Protein AF-A0A7K2QBY8-F1 (afdb_monomer_lite)

Structure (mmCIF, N/CA/C/O backbone):
data_AF-A0A7K2QBY8-F1
#
_entry.id   AF-A0A7K2QBY8-F1
#
loop_
_atom_site.group_PDB
_atom_site.id
_atom_site.type_symbol
_atom_site.label_atom_id
_atom_site.label_alt_id
_atom_site.label_comp_id
_atom_site.label_asym_id
_atom_site.label_entity_id
_atom_site.label_seq_id
_atom_site.pdbx_PDB_ins_code
_atom_site.Cartn_x
_atom_site.Cartn_y
_atom_site.Cartn_z
_atom_site.occupancy
_atom_site.B_iso_or_equiv
_atom_site.auth_seq_id
_atom_site.auth_comp_id
_atom_site.auth_asym_id
_atom_site.auth_atom_id
_atom_site.pdbx_PDB_model_num
ATOM 1 N N . MET A 1 1 ? -5.197 1.981 51.044 1.00 52.03 1 MET A N 1
ATOM 2 C CA . MET A 1 1 ? -6.360 2.413 50.235 1.00 52.03 1 MET A CA 1
ATOM 3 C C . MET A 1 1 ? -6.165 1.938 48.801 1.00 52.03 1 MET A C 1
ATOM 5 O O . MET A 1 1 ? -5.217 2.372 48.164 1.00 52.03 1 MET A O 1
ATOM 9 N N . ARG A 1 2 ? -6.990 1.004 48.311 1.00 52.66 2 ARG A N 1
ATOM 10 C CA . ARG A 1 2 ? -7.018 0.618 46.890 1.00 52.66 2 ARG A CA 1
ATOM 11 C C . ARG A 1 2 ? -8.089 1.471 46.220 1.00 52.66 2 ARG A C 1
ATOM 13 O O . ARG A 1 2 ? -9.265 1.244 46.476 1.00 52.66 2 ARG A O 1
ATOM 20 N N . PHE A 1 3 ? -7.701 2.461 45.422 1.00 53.19 3 PHE A N 1
ATOM 21 C CA . PHE A 1 3 ? -8.652 3.130 44.537 1.00 53.19 3 PHE A CA 1
ATOM 22 C C . PHE A 1 3 ? -9.096 2.106 43.486 1.00 53.19 3 PHE A C 1
ATOM 24 O O . PHE A 1 3 ? -8.242 1.621 42.739 1.00 53.19 3 PHE A O 1
ATOM 31 N N . PRO A 1 4 ? -10.383 1.721 43.418 1.00 59.47 4 PRO A N 1
ATOM 32 C CA . PRO A 1 4 ? -10.851 0.947 42.285 1.00 59.47 4 PRO A CA 1
ATOM 33 C C . PRO A 1 4 ? -10.718 1.846 41.055 1.00 59.47 4 PRO A C 1
ATOM 35 O O . PRO A 1 4 ? -11.403 2.862 40.945 1.00 59.47 4 PRO A O 1
ATOM 38 N N . LEU A 1 5 ? -9.805 1.494 40.150 1.00 65.75 5 LEU A N 1
ATOM 39 C CA . LEU A 1 5 ? -9.712 2.080 38.815 1.00 65.75 5 LEU A CA 1
ATOM 40 C C . LEU A 1 5 ? -11.019 1.762 38.072 1.00 65.75 5 LEU A C 1
ATOM 42 O O . LEU A 1 5 ? -11.132 0.750 37.385 1.00 65.75 5 LEU A O 1
ATOM 46 N N . ARG A 1 6 ? -12.047 2.598 38.254 1.00 66.25 6 ARG A N 1
ATOM 47 C CA . ARG A 1 6 ? -13.224 2.604 37.385 1.00 66.25 6 ARG A CA 1
ATOM 48 C C . ARG A 1 6 ? -12.801 3.261 36.083 1.00 66.25 6 ARG A C 1
ATOM 50 O O . ARG A 1 6 ? -12.617 4.473 36.026 1.00 66.25 6 ARG A O 1
ATOM 57 N N . LEU A 1 7 ? -12.610 2.442 35.055 1.00 67.25 7 LEU A N 1
ATOM 58 C CA . LEU A 1 7 ? -12.465 2.940 33.695 1.00 67.25 7 LEU A CA 1
ATOM 59 C C . LEU A 1 7 ? -13.724 3.755 33.335 1.00 67.25 7 LEU A C 1
ATOM 61 O O . LEU A 1 7 ? -14.823 3.340 33.718 1.00 67.25 7 LEU A O 1
ATOM 65 N N . PRO A 1 8 ? -13.590 4.895 32.633 1.00 66.06 8 PRO A N 1
ATOM 66 C CA . PRO A 1 8 ? -14.737 5.659 32.151 1.00 66.06 8 PRO A CA 1
ATOM 67 C C . PRO A 1 8 ? -15.711 4.755 31.387 1.00 66.06 8 PRO A C 1
ATOM 69 O O . PRO A 1 8 ? -15.276 3.864 30.655 1.00 66.06 8 PRO A O 1
ATOM 72 N N . ALA A 1 9 ? -17.016 4.964 31.570 1.00 71.12 9 ALA A N 1
ATOM 73 C CA . ALA A 1 9 ? -18.041 4.190 30.867 1.00 71.12 9 ALA A CA 1
ATOM 74 C C . ALA A 1 9 ? -18.127 4.568 29.377 1.00 71.12 9 ALA A C 1
ATOM 76 O O . ALA A 1 9 ? -18.417 3.714 28.541 1.00 71.12 9 ALA A O 1
ATOM 77 N N . ASP A 1 10 ? -17.806 5.823 29.054 1.00 68.62 10 ASP A N 1
ATOM 78 C CA . ASP A 1 10 ? -18.010 6.413 27.735 1.00 68.62 10 ASP A CA 1
ATOM 79 C C . ASP A 1 10 ? -16.695 6.660 26.981 1.00 68.62 10 ASP A C 1
ATOM 81 O O . ASP A 1 10 ? -15.642 6.869 27.597 1.00 68.62 10 ASP A O 1
ATOM 85 N N . PRO A 1 11 ? -16.729 6.647 25.634 1.00 73.44 11 PRO A N 1
ATOM 86 C CA . PRO A 1 11 ? -15.564 6.967 24.828 1.00 73.44 11 PRO A CA 1
ATOM 87 C C . PRO A 1 11 ? -15.123 8.425 25.033 1.00 73.44 11 PRO A C 1
ATOM 89 O O . PRO A 1 11 ? -15.962 9.319 25.152 1.00 73.44 11 PRO A O 1
ATOM 92 N N . PRO A 1 12 ? -13.807 8.696 24.994 1.00 71.69 12 PRO A N 1
ATOM 93 C CA . PRO A 1 12 ? -13.259 10.028 25.250 1.00 71.69 12 PRO A CA 1
ATOM 94 C C . PRO A 1 12 ? -13.636 11.067 24.181 1.00 71.69 12 PRO A C 1
ATOM 96 O O . PRO A 1 12 ? -13.540 12.263 24.436 1.00 71.69 12 PRO A O 1
ATOM 99 N N . VAL A 1 13 ? -14.054 10.633 22.984 1.00 78.38 13 VAL A N 1
ATOM 100 C CA . VAL A 1 13 ? -14.461 11.506 21.871 1.00 78.38 13 VAL A CA 1
ATOM 101 C C . VAL A 1 13 ? -15.643 10.880 21.127 1.00 78.38 13 VAL A C 1
ATOM 103 O O . VAL A 1 13 ? -15.622 9.689 20.817 1.00 78.38 13 VAL A O 1
ATOM 106 N N . THR A 1 14 ? -16.665 11.681 20.802 1.00 74.44 14 THR A N 1
ATOM 107 C CA . THR A 1 14 ? -17.829 11.257 20.001 1.00 74.44 14 THR A CA 1
ATOM 108 C C . THR A 1 14 ? -17.904 12.030 18.683 1.00 74.44 14 THR A C 1
ATOM 110 O O . THR A 1 14 ? -17.797 13.255 18.653 1.00 74.44 14 THR A O 1
ATOM 113 N N . PHE A 1 15 ? -18.098 11.315 17.571 1.00 76.19 15 PHE A N 1
ATOM 114 C CA . PHE A 1 15 ? -18.158 11.893 16.225 1.00 76.19 15 PHE A CA 1
ATOM 115 C C . PHE A 1 15 ? -19.592 11.847 15.690 1.00 76.19 15 PHE A C 1
ATOM 117 O O . PHE A 1 15 ? -20.233 10.800 15.733 1.00 76.19 15 PHE A O 1
ATOM 124 N N . LYS A 1 16 ? -20.097 12.978 15.174 1.00 74.31 16 LYS A N 1
ATOM 125 C CA . LYS A 1 16 ? -21.478 13.106 14.655 1.00 74.31 16 LYS A CA 1
ATOM 126 C C . LYS A 1 16 ? -21.577 13.138 13.120 1.00 74.31 16 LYS A C 1
ATOM 128 O O . LYS A 1 16 ? -22.679 13.108 12.580 1.00 74.31 16 LYS A O 1
ATOM 133 N N . ALA A 1 17 ? -20.452 13.234 12.406 1.00 75.06 17 ALA A N 1
ATOM 134 C CA . ALA A 1 17 ? -20.440 13.382 10.950 1.00 75.06 17 ALA A CA 1
ATOM 135 C C . ALA A 1 17 ? -20.784 12.066 10.226 1.00 75.06 17 ALA A C 1
ATOM 137 O O . ALA A 1 17 ? -20.216 11.017 10.523 1.00 75.06 17 ALA A O 1
ATOM 138 N N . ARG A 1 18 ? -21.673 12.137 9.222 1.00 74.38 18 ARG A N 1
ATOM 139 C CA . ARG A 1 18 ? -22.154 10.972 8.444 1.00 74.38 18 ARG A CA 1
ATOM 140 C C . ARG A 1 18 ? -21.098 10.323 7.542 1.00 74.38 18 ARG A C 1
ATOM 142 O O . ARG A 1 18 ? -21.313 9.214 7.081 1.00 74.38 18 ARG A O 1
ATOM 149 N N . LEU A 1 19 ? -19.977 10.998 7.294 1.00 80.50 19 LEU A N 1
ATOM 150 C CA . LEU A 1 19 ? -18.933 10.538 6.372 1.00 80.50 19 LEU A CA 1
ATOM 151 C C . LEU A 1 19 ? -17.951 9.521 6.993 1.00 80.50 19 LEU A C 1
ATOM 153 O O . LEU A 1 19 ? -17.115 8.966 6.285 1.00 80.50 19 LEU A O 1
ATOM 157 N N . HIS A 1 20 ? -18.061 9.245 8.298 1.00 83.81 20 HIS A N 1
ATOM 158 C CA . HIS A 1 20 ? -17.297 8.196 8.995 1.00 83.81 20 HIS A CA 1
ATOM 159 C C . HIS A 1 20 ? -18.036 6.850 9.049 1.00 83.81 20 HIS A C 1
ATOM 161 O O . HIS A 1 20 ? -17.752 5.996 9.895 1.00 83.81 20 HIS A O 1
ATOM 167 N N . ASP A 1 21 ? -19.033 6.665 8.186 1.00 85.19 21 ASP A N 1
ATOM 168 C CA . ASP A 1 21 ? -19.857 5.470 8.171 1.00 85.19 21 ASP A CA 1
ATOM 169 C C . ASP A 1 21 ? -19.177 4.293 7.449 1.00 85.19 21 ASP A C 1
ATOM 171 O O . ASP A 1 21 ? -18.221 4.431 6.676 1.00 85.19 21 ASP A O 1
ATOM 175 N N . ALA A 1 22 ? -19.680 3.086 7.716 1.00 86.81 22 ALA A N 1
ATOM 176 C CA . ALA A 1 22 ? -19.131 1.863 7.141 1.00 86.81 22 ALA A CA 1
ATOM 177 C C . ALA A 1 22 ? -19.223 1.853 5.607 1.00 86.81 22 ALA A C 1
ATOM 179 O O . ALA A 1 22 ? -18.295 1.388 4.950 1.00 86.81 22 ALA A O 1
ATOM 180 N N . ARG A 1 23 ? -20.288 2.424 5.024 1.00 88.94 23 ARG A N 1
ATOM 181 C CA . ARG A 1 23 ? -20.482 2.457 3.569 1.00 88.94 23 ARG A CA 1
ATOM 182 C C . ARG A 1 23 ? -19.398 3.282 2.885 1.00 88.94 23 ARG A C 1
ATOM 184 O O . ARG A 1 23 ? -18.798 2.786 1.932 1.00 88.94 23 ARG A O 1
ATOM 191 N N . THR A 1 24 ? -19.118 4.493 3.373 1.00 91.38 24 THR A N 1
ATOM 192 C CA . THR A 1 24 ? -18.048 5.339 2.821 1.00 91.38 24 THR A CA 1
ATOM 193 C C . THR A 1 24 ? -16.696 4.648 2.963 1.00 91.38 24 THR A C 1
ATOM 195 O O . THR A 1 24 ? -15.946 4.539 1.991 1.00 91.38 24 THR A O 1
ATOM 198 N N . ALA A 1 25 ? -16.410 4.084 4.142 1.00 92.44 25 ALA A N 1
ATOM 199 C CA . ALA A 1 25 ? -15.164 3.366 4.375 1.00 92.44 25 ALA A CA 1
ATOM 200 C C . ALA A 1 25 ? -14.999 2.165 3.423 1.00 92.44 25 ALA A C 1
ATOM 202 O O . ALA A 1 25 ? -13.899 1.937 2.911 1.00 92.44 25 ALA A O 1
ATOM 203 N N . THR A 1 26 ? -16.055 1.390 3.176 1.00 92.62 26 THR A N 1
ATOM 204 C CA . THR A 1 26 ? -16.041 0.246 2.251 1.00 92.62 26 THR A CA 1
ATOM 205 C C . THR A 1 26 ? -15.891 0.692 0.800 1.00 92.62 26 THR A C 1
ATOM 207 O O . THR A 1 26 ? -15.061 0.139 0.082 1.00 92.62 26 THR A O 1
ATOM 210 N N . ALA A 1 27 ? -16.632 1.715 0.367 1.00 94.44 27 ALA A N 1
ATOM 211 C CA . ALA A 1 27 ? -16.566 2.230 -1.000 1.00 94.44 27 ALA A CA 1
ATOM 212 C C . ALA A 1 27 ? -15.159 2.737 -1.354 1.00 94.44 27 ALA A C 1
ATOM 214 O O . ALA A 1 27 ? -14.586 2.300 -2.352 1.00 94.44 27 ALA A O 1
ATOM 215 N N . VAL A 1 28 ? -14.560 3.579 -0.503 1.00 96.44 28 VAL A N 1
ATOM 216 C CA . VAL A 1 28 ? -13.173 4.047 -0.682 1.00 96.44 28 VAL A CA 1
ATOM 217 C C . VAL A 1 28 ? -12.190 2.876 -0.597 1.00 96.44 28 VAL A C 1
ATOM 219 O O . VAL A 1 28 ? -11.255 2.788 -1.389 1.00 96.44 28 VAL A O 1
ATOM 222 N N . GLY A 1 29 ? -12.428 1.935 0.323 1.00 96.44 29 GLY A N 1
ATOM 223 C CA . GLY A 1 29 ? -11.598 0.743 0.493 1.00 96.44 29 GLY A CA 1
ATOM 224 C C . GLY A 1 29 ? -11.528 -0.145 -0.752 1.00 96.44 29 GLY A C 1
ATOM 225 O O . GLY A 1 29 ? -10.462 -0.675 -1.044 1.00 96.44 29 GLY A O 1
ATOM 226 N N . ARG A 1 30 ? -12.620 -0.275 -1.517 1.00 97.00 30 ARG A N 1
ATOM 227 C CA . ARG A 1 30 ? -12.642 -1.052 -2.771 1.00 97.00 30 ARG A CA 1
ATOM 228 C C . ARG A 1 30 ? -11.753 -0.429 -3.845 1.00 97.00 30 ARG A C 1
ATOM 230 O O . ARG A 1 30 ? -10.965 -1.139 -4.461 1.00 97.00 30 ARG A O 1
ATOM 237 N N . TRP A 1 31 ? -11.837 0.888 -4.027 1.00 98.38 31 TRP A N 1
ATOM 238 C CA . TRP A 1 31 ? -10.972 1.608 -4.967 1.00 98.38 31 TRP A CA 1
ATOM 239 C C . TRP A 1 31 ? -9.504 1.561 -4.549 1.00 98.38 31 TRP A C 1
ATOM 241 O O . TRP A 1 31 ? -8.641 1.315 -5.386 1.00 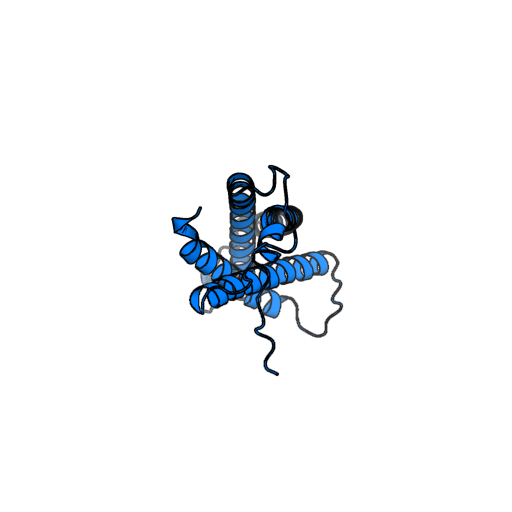98.38 31 TRP A O 1
ATOM 251 N N . LEU A 1 32 ? -9.226 1.728 -3.253 1.00 98.62 32 LEU A N 1
ATOM 252 C CA . LEU A 1 32 ? -7.874 1.606 -2.711 1.00 98.62 32 LEU A CA 1
ATOM 253 C C . LEU A 1 32 ? -7.303 0.196 -2.918 1.00 98.62 32 LEU A C 1
ATOM 255 O O . LEU A 1 32 ? -6.174 0.051 -3.374 1.00 98.62 32 LEU A O 1
ATOM 259 N N . GLY A 1 33 ? -8.096 -0.839 -2.627 1.00 98.19 33 GLY A N 1
ATOM 260 C CA . GLY A 1 33 ? -7.707 -2.231 -2.840 1.00 98.19 33 GLY A CA 1
ATOM 261 C C . GLY A 1 33 ? -7.423 -2.537 -4.311 1.00 98.19 33 GLY A C 1
ATOM 262 O O . GLY A 1 33 ? -6.421 -3.180 -4.611 1.00 98.19 33 GLY A O 1
ATOM 263 N N . LEU A 1 34 ? -8.245 -2.020 -5.232 1.00 98.69 34 LEU A N 1
ATOM 264 C CA . LEU A 1 34 ? -8.004 -2.138 -6.671 1.00 98.69 34 LEU A CA 1
ATOM 265 C C . LEU A 1 34 ? -6.701 -1.440 -7.087 1.00 98.69 34 LEU A C 1
ATOM 267 O O . LEU A 1 34 ? -5.906 -2.028 -7.816 1.00 98.69 34 LEU A O 1
ATOM 271 N N . ALA A 1 35 ? -6.461 -0.218 -6.606 1.00 98.81 35 ALA A N 1
ATOM 272 C CA . ALA A 1 35 ? -5.236 0.521 -6.899 1.00 98.81 35 ALA A CA 1
ATOM 273 C C . ALA A 1 35 ? -3.990 -0.232 -6.406 1.00 98.81 35 ALA A C 1
ATOM 275 O O . ALA A 1 35 ? -3.051 -0.422 -7.176 1.00 98.81 35 ALA A O 1
ATOM 276 N N . PHE A 1 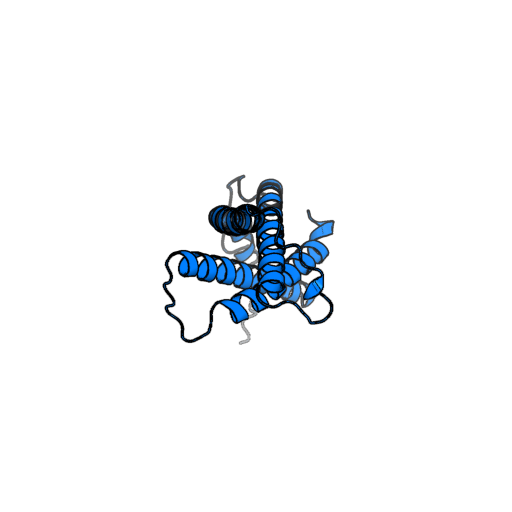36 ? -4.007 -0.744 -5.169 1.00 98.75 36 PHE A N 1
ATOM 277 C CA . PHE A 1 36 ? -2.922 -1.577 -4.644 1.00 98.75 36 PHE A CA 1
ATOM 278 C C . PHE A 1 36 ? -2.728 -2.865 -5.440 1.00 98.75 36 PHE A C 1
ATOM 280 O O . PHE A 1 36 ? -1.591 -3.207 -5.744 1.00 98.75 36 PHE A O 1
ATOM 287 N N . ALA A 1 37 ? -3.802 -3.556 -5.828 1.00 98.75 37 ALA A N 1
ATOM 288 C CA . ALA A 1 37 ? -3.700 -4.780 -6.619 1.00 98.75 37 ALA A CA 1
ATOM 289 C C . ALA A 1 37 ? -3.075 -4.529 -8.002 1.00 98.75 37 ALA A C 1
ATOM 291 O O . ALA A 1 37 ? -2.197 -5.281 -8.424 1.00 98.75 37 ALA A O 1
ATOM 292 N N . VAL A 1 38 ? -3.481 -3.455 -8.690 1.00 98.81 38 VAL A N 1
ATOM 293 C CA . VAL A 1 38 ? -2.902 -3.063 -9.986 1.00 98.81 38 VAL A CA 1
ATOM 294 C C . VAL A 1 38 ? -1.432 -2.671 -9.827 1.00 98.81 38 VAL A C 1
ATOM 296 O O . VAL A 1 38 ? -0.589 -3.163 -10.580 1.00 98.81 38 VAL A O 1
ATOM 299 N N . CYS A 1 39 ? -1.109 -1.840 -8.832 1.00 98.62 39 CYS A N 1
ATOM 300 C CA . CYS A 1 39 ? 0.259 -1.409 -8.541 1.00 98.62 39 CYS A CA 1
ATOM 301 C C . CYS A 1 39 ? 1.158 -2.615 -8.239 1.00 98.62 39 CYS A C 1
ATOM 303 O O . CYS A 1 39 ? 2.209 -2.791 -8.851 1.00 98.62 39 CYS A O 1
ATOM 305 N N . PHE A 1 40 ? 0.698 -3.516 -7.374 1.00 98.75 40 PHE A N 1
ATOM 306 C CA . PHE A 1 40 ? 1.408 -4.740 -7.030 1.00 98.75 40 PHE A CA 1
ATOM 307 C C . PHE A 1 40 ? 1.636 -5.646 -8.244 1.00 98.75 40 PHE A C 1
ATOM 309 O O . PHE A 1 40 ? 2.772 -6.020 -8.523 1.00 98.75 40 PHE A O 1
ATOM 316 N N . ALA A 1 41 ? 0.587 -5.963 -9.008 1.00 98.69 41 ALA A N 1
ATOM 317 C CA . ALA A 1 41 ? 0.694 -6.864 -10.156 1.00 98.69 41 ALA A CA 1
ATOM 318 C C . ALA A 1 41 ? 1.658 -6.321 -11.223 1.00 98.69 41 ALA A C 1
ATOM 320 O O . ALA A 1 41 ? 2.493 -7.055 -11.751 1.00 98.69 41 ALA A O 1
ATOM 321 N N . THR A 1 42 ? 1.578 -5.021 -11.511 1.00 98.56 42 THR A N 1
ATOM 322 C CA . THR A 1 42 ? 2.495 -4.351 -12.447 1.00 98.56 42 THR A CA 1
ATOM 323 C C . THR A 1 42 ? 3.926 -4.271 -11.911 1.00 98.56 42 THR A C 1
ATOM 325 O O . THR A 1 42 ? 4.866 -4.424 -12.689 1.00 98.56 42 THR A O 1
ATOM 328 N N . GLY A 1 43 ? 4.107 -4.112 -10.596 1.00 97.94 43 GLY A N 1
ATOM 329 C CA . GLY A 1 43 ? 5.413 -4.135 -9.933 1.00 97.94 43 GLY A CA 1
ATOM 330 C C . GLY A 1 43 ? 6.075 -5.513 -9.977 1.00 97.94 43 GLY A C 1
ATOM 331 O O . GLY A 1 43 ? 7.234 -5.621 -10.371 1.00 97.94 43 GLY A O 1
ATOM 332 N N . VAL A 1 44 ? 5.329 -6.579 -9.666 1.00 97.50 44 VAL A N 1
ATOM 333 C CA . VAL A 1 44 ? 5.798 -7.973 -9.781 1.00 97.50 44 VAL A CA 1
ATOM 334 C C . VAL A 1 44 ? 6.169 -8.306 -11.221 1.00 97.50 44 VAL A C 1
ATOM 336 O O . VAL A 1 44 ? 7.222 -8.891 -11.468 1.00 97.50 44 VAL A O 1
ATOM 339 N N . LEU A 1 45 ? 5.340 -7.887 -12.180 1.00 95.50 45 LEU A N 1
ATOM 340 C CA . LEU A 1 45 ? 5.642 -8.058 -13.596 1.00 95.50 45 LEU A CA 1
ATOM 341 C C . LEU A 1 45 ? 6.960 -7.364 -13.965 1.00 95.50 45 LEU A C 1
ATOM 343 O O . LEU A 1 45 ? 7.829 -7.988 -14.567 1.00 95.50 45 LEU A O 1
ATOM 347 N N . SER A 1 46 ? 7.134 -6.102 -13.563 1.00 95.19 46 SER A N 1
ATOM 348 C CA . SER A 1 46 ? 8.371 -5.346 -13.790 1.00 95.19 46 SER A CA 1
ATOM 349 C C . SER A 1 46 ? 9.587 -6.040 -13.164 1.00 95.19 46 SER A C 1
ATOM 351 O O . SER A 1 46 ? 10.621 -6.167 -13.817 1.00 95.19 46 SER A O 1
ATOM 353 N N . HIS A 1 47 ? 9.447 -6.575 -11.946 1.00 95.19 47 HIS A N 1
ATOM 354 C CA . HIS A 1 47 ? 10.504 -7.325 -11.269 1.00 95.19 47 HIS A CA 1
ATOM 355 C C . HIS A 1 47 ? 10.914 -8.579 -12.049 1.00 95.19 47 HIS A C 1
ATOM 357 O O . HIS A 1 47 ? 12.101 -8.775 -12.277 1.00 95.19 47 HIS A O 1
ATOM 363 N N . PHE A 1 48 ? 9.966 -9.393 -12.521 1.00 93.75 48 PHE A N 1
ATOM 364 C CA . PHE A 1 48 ? 10.291 -10.589 -13.311 1.00 93.75 48 PHE A CA 1
ATOM 365 C C . PHE A 1 48 ? 10.886 -10.270 -14.682 1.00 93.75 48 PHE A C 1
ATOM 367 O O . PHE A 1 48 ? 11.690 -11.049 -15.176 1.00 93.75 48 PHE A O 1
ATOM 374 N N . PHE A 1 49 ? 10.550 -9.130 -15.288 1.00 92.19 49 PHE A N 1
ATOM 375 C CA . PHE A 1 49 ? 11.220 -8.688 -16.514 1.00 92.19 49 PHE A CA 1
ATOM 376 C C . PHE A 1 49 ? 12.658 -8.209 -16.278 1.00 92.19 49 PHE A C 1
ATOM 378 O O . PHE A 1 49 ? 13.497 -8.371 -17.160 1.00 92.19 49 PHE A O 1
ATOM 385 N N . GLN A 1 50 ? 12.954 -7.626 -15.114 1.00 91.75 50 GLN A N 1
ATOM 386 C CA . GLN A 1 50 ? 14.301 -7.154 -14.763 1.00 91.75 50 GLN A CA 1
ATOM 387 C C . GLN A 1 50 ? 15.185 -8.265 -14.178 1.00 91.75 50 GLN A C 1
ATOM 389 O O . GLN A 1 50 ? 16.399 -8.267 -14.377 1.00 91.75 50 GLN A O 1
ATOM 394 N N . HIS A 1 51 ? 14.572 -9.210 -13.470 1.00 92.62 51 HIS A N 1
ATOM 395 C CA . HIS A 1 51 ? 15.218 -10.316 -12.770 1.00 92.62 51 HIS A CA 1
ATOM 396 C C . HIS A 1 51 ? 14.458 -11.621 -13.047 1.00 92.62 51 HIS A C 1
ATOM 398 O O . HIS A 1 51 ? 13.801 -12.163 -12.152 1.00 92.62 51 HIS A O 1
ATOM 404 N N . PRO A 1 52 ? 14.481 -12.115 -14.296 1.00 92.06 52 PRO A N 1
ATOM 405 C CA . PRO A 1 52 ? 13.755 -13.323 -14.638 1.00 92.06 52 PRO A CA 1
ATOM 406 C C . PRO A 1 52 ? 14.343 -14.529 -13.905 1.00 92.06 52 PRO A C 1
ATOM 408 O O . PRO A 1 52 ? 15.559 -14.720 -13.933 1.00 92.06 52 PRO A O 1
ATOM 411 N N . PRO A 1 53 ? 13.511 -15.374 -13.275 1.00 91.31 53 PRO A N 1
ATOM 412 C CA . PRO A 1 53 ? 13.989 -16.658 -12.793 1.00 91.31 53 PRO A CA 1
ATOM 413 C C . PRO A 1 53 ? 14.358 -17.551 -13.985 1.00 91.31 53 PRO A C 1
ATOM 415 O O . PRO A 1 53 ? 13.744 -17.446 -15.048 1.00 91.31 53 PRO A O 1
ATOM 418 N N . ASP A 1 54 ? 15.308 -18.469 -13.798 1.00 93.00 54 ASP A N 1
ATOM 419 C CA . ASP A 1 54 ? 15.886 -19.285 -14.881 1.00 93.00 54 ASP A CA 1
ATOM 420 C C . ASP A 1 54 ? 14.832 -19.990 -15.752 1.00 93.00 54 ASP A C 1
ATOM 422 O O . ASP A 1 54 ? 14.947 -20.051 -16.972 1.00 93.00 54 ASP A O 1
ATOM 426 N N . TRP A 1 55 ? 13.744 -20.471 -15.145 1.00 90.44 55 TRP A N 1
ATOM 427 C CA . TRP A 1 55 ? 12.658 -21.162 -15.852 1.00 90.44 55 TRP A CA 1
ATOM 428 C C . TRP A 1 55 ? 11.787 -20.245 -16.732 1.00 90.44 55 TRP A C 1
ATOM 430 O O . TRP A 1 55 ? 11.000 -20.739 -17.547 1.00 90.44 55 TRP A O 1
ATOM 440 N N . LEU A 1 56 ? 11.891 -18.927 -16.554 1.00 90.81 56 LEU A N 1
ATOM 441 C CA . LEU A 1 56 ? 11.107 -17.907 -17.250 1.00 90.81 56 LEU A CA 1
ATOM 442 C C . LEU A 1 56 ? 11.965 -17.026 -18.175 1.00 90.81 56 LEU A C 1
ATOM 444 O O . LEU A 1 56 ? 11.399 -16.371 -19.049 1.00 90.81 56 LEU A O 1
ATOM 448 N N . ALA A 1 57 ? 13.295 -17.043 -18.032 1.00 87.12 57 ALA A N 1
ATOM 449 C CA . ALA A 1 57 ? 14.228 -16.183 -18.766 1.00 87.12 57 ALA A CA 1
ATOM 450 C C . ALA A 1 57 ? 13.997 -16.180 -20.287 1.00 87.12 57 ALA A C 1
ATOM 452 O O . ALA A 1 57 ? 13.836 -15.113 -20.876 1.00 87.12 57 ALA A O 1
ATOM 453 N N . ASP A 1 58 ? 13.846 -17.357 -20.898 1.00 88.50 58 ASP A N 1
ATOM 454 C CA . ASP A 1 58 ? 13.642 -17.486 -22.351 1.00 88.50 58 ASP A CA 1
ATOM 455 C C . ASP A 1 58 ? 12.170 -17.386 -22.790 1.00 88.50 58 ASP A C 1
ATOM 457 O O . ASP A 1 58 ? 11.851 -17.476 -23.976 1.00 88.50 58 ASP A O 1
ATOM 461 N N . ARG A 1 59 ? 11.238 -17.241 -21.840 1.00 89.25 59 ARG A N 1
ATOM 462 C CA . ARG A 1 59 ? 9.787 -17.265 -22.095 1.00 89.25 59 ARG A CA 1
ATOM 463 C C . ARG A 1 59 ? 9.129 -15.893 -21.987 1.00 89.25 59 ARG A C 1
ATOM 465 O O . ARG A 1 59 ? 7.952 -15.769 -22.326 1.00 89.25 59 ARG A O 1
ATOM 472 N N . LEU A 1 60 ? 9.849 -14.872 -21.520 1.00 87.38 60 LEU A N 1
ATOM 473 C CA . LEU A 1 60 ? 9.312 -13.519 -21.394 1.00 87.38 60 LEU A CA 1
ATOM 474 C C . LEU A 1 60 ? 9.280 -12.807 -22.749 1.00 87.38 60 LEU A C 1
ATOM 476 O O . LEU A 1 60 ? 10.327 -12.561 -23.350 1.00 87.38 60 LEU A O 1
ATOM 480 N N . PRO A 1 61 ? 8.093 -12.420 -23.243 1.00 88.62 61 PRO A N 1
ATOM 481 C CA . PRO A 1 61 ? 7.998 -11.719 -24.509 1.00 88.62 61 PRO A CA 1
ATOM 482 C C . PRO A 1 61 ? 8.506 -10.279 -24.366 1.00 88.62 61 PRO A C 1
ATOM 484 O O . PRO A 1 61 ? 8.012 -9.509 -23.548 1.00 88.62 61 PRO A O 1
ATOM 487 N N . SER A 1 62 ? 9.435 -9.870 -25.231 1.00 85.06 62 SER A N 1
ATOM 488 C CA . SER A 1 62 ? 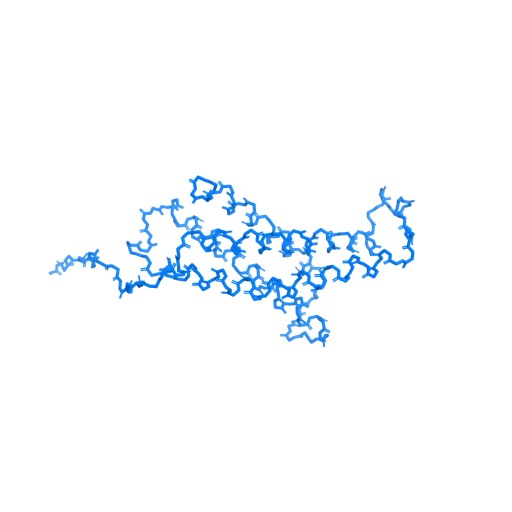9.896 -8.472 -25.344 1.00 85.06 62 SER A CA 1
ATOM 489 C C . SER A 1 62 ? 8.935 -7.570 -26.132 1.00 85.06 62 SER A C 1
ATOM 491 O O . SER A 1 62 ? 9.183 -6.377 -26.320 1.00 85.06 62 SER A O 1
ATOM 493 N N . ARG A 1 63 ? 7.831 -8.141 -26.627 1.00 90.44 63 ARG A N 1
ATOM 494 C CA . ARG A 1 63 ? 6.804 -7.470 -27.424 1.00 90.44 63 ARG A CA 1
ATOM 495 C C . ARG A 1 63 ? 5.450 -7.490 -26.708 1.00 90.44 63 ARG A C 1
ATOM 497 O O . ARG A 1 63 ? 5.151 -8.456 -26.012 1.00 90.44 63 ARG A O 1
ATOM 504 N N . PRO A 1 64 ? 4.600 -6.476 -26.948 1.00 93.12 64 PRO A N 1
ATOM 505 C CA . PRO A 1 64 ? 4.823 -5.330 -27.837 1.00 93.12 64 PRO A CA 1
ATOM 506 C C . PRO A 1 64 ? 5.776 -4.282 -27.237 1.00 93.12 64 PRO A C 1
ATOM 508 O O . PRO A 1 64 ? 5.924 -4.191 -26.023 1.00 93.12 64 PRO A O 1
ATOM 511 N N . TYR A 1 65 ? 6.383 -3.442 -28.085 1.00 92.06 65 TYR A N 1
ATOM 512 C CA . TYR A 1 65 ? 7.363 -2.423 -27.659 1.00 92.06 65 TYR A CA 1
ATOM 513 C C . TYR A 1 65 ? 6.794 -1.390 -26.668 1.00 92.06 65 TYR A C 1
ATOM 515 O O . TYR A 1 65 ? 7.538 -0.743 -25.935 1.00 92.06 65 TYR A O 1
ATOM 523 N N . TRP A 1 66 ? 5.471 -1.209 -26.646 1.00 94.75 66 TRP A N 1
ATOM 524 C CA . TRP A 1 66 ? 4.790 -0.303 -25.723 1.00 94.75 66 TRP A CA 1
ATOM 525 C C . TRP A 1 66 ? 4.440 -0.958 -24.379 1.00 94.75 66 TRP A C 1
ATOM 527 O O . TRP A 1 66 ? 4.038 -0.244 -23.462 1.00 94.75 66 TRP A O 1
ATOM 537 N N . GLY A 1 67 ? 4.611 -2.279 -24.237 1.00 94.19 67 GLY A N 1
ATOM 538 C CA . GLY A 1 67 ? 4.169 -3.046 -23.069 1.00 94.19 67 GLY A CA 1
ATOM 539 C C . GLY A 1 67 ? 4.719 -2.494 -21.756 1.00 94.19 67 GLY A C 1
ATOM 540 O O . GLY A 1 67 ? 3.941 -2.179 -20.860 1.00 94.19 67 GLY A O 1
ATOM 541 N N . TYR A 1 68 ? 6.034 -2.257 -21.685 1.00 93.81 68 TYR A N 1
ATOM 542 C CA . TYR A 1 68 ? 6.667 -1.662 -20.502 1.00 93.81 68 TYR A CA 1
ATOM 543 C C . TYR A 1 68 ? 6.115 -0.269 -20.176 1.00 93.81 68 TYR A C 1
ATOM 545 O O . TYR A 1 68 ? 5.828 0.033 -19.024 1.00 93.81 68 TYR A O 1
ATOM 553 N N . ARG A 1 69 ? 5.901 0.585 -21.188 1.00 95.50 69 ARG A N 1
ATOM 554 C CA . ARG A 1 69 ? 5.345 1.933 -20.974 1.00 95.50 69 ARG A CA 1
ATOM 555 C C . ARG A 1 69 ? 3.950 1.868 -20.360 1.00 95.50 69 ARG A C 1
ATOM 557 O O . ARG A 1 69 ? 3.625 2.683 -19.503 1.00 95.50 69 ARG A O 1
ATOM 564 N N . PHE A 1 70 ? 3.138 0.912 -20.798 1.00 97.19 70 PHE A N 1
ATOM 565 C CA . PHE A 1 70 ? 1.791 0.725 -20.278 1.00 97.19 70 PHE A CA 1
ATOM 566 C C . PHE A 1 70 ? 1.796 0.164 -18.856 1.00 97.19 70 PHE A C 1
ATOM 568 O O . PHE A 1 70 ? 1.150 0.737 -17.984 1.00 97.19 70 PHE A O 1
ATOM 575 N N . THR A 1 71 ? 2.549 -0.906 -18.592 1.00 97.25 71 THR A N 1
ATOM 576 C CA . THR A 1 71 ? 2.595 -1.526 -17.258 1.00 97.25 71 THR A CA 1
ATOM 577 C C . THR A 1 71 ? 3.237 -0.600 -16.232 1.00 97.25 71 THR A C 1
ATOM 579 O O . THR A 1 71 ? 2.686 -0.424 -15.148 1.00 97.25 71 THR A O 1
ATOM 582 N N . GLN A 1 72 ? 4.334 0.069 -16.590 1.00 97.31 72 GLN A N 1
ATOM 583 C CA . GLN A 1 72 ? 4.990 1.051 -15.731 1.00 97.31 72 GLN A CA 1
ATOM 584 C C . GLN A 1 72 ? 4.118 2.296 -15.526 1.00 97.31 72 GLN A C 1
ATOM 586 O O . GLN A 1 72 ? 4.034 2.816 -14.415 1.00 97.31 72 GLN A O 1
ATOM 591 N N . GLY A 1 73 ? 3.426 2.757 -16.573 1.00 98.00 73 GLY A N 1
ATOM 592 C CA . GLY A 1 73 ? 2.457 3.846 -16.469 1.00 98.00 73 GLY A CA 1
ATOM 593 C C . GLY A 1 73 ? 1.319 3.506 -15.506 1.00 98.00 73 GLY A C 1
ATOM 594 O O . GLY A 1 73 ? 1.014 4.296 -14.616 1.00 98.00 73 GLY A O 1
ATOM 595 N N . LEU A 1 74 ? 0.739 2.306 -15.623 1.00 98.56 74 LEU A N 1
ATOM 596 C CA . LEU A 1 74 ? -0.282 1.813 -14.697 1.00 98.56 74 LEU A CA 1
ATOM 597 C C . LEU A 1 74 ? 0.238 1.703 -13.264 1.00 98.56 74 LEU A C 1
ATOM 599 O O . LEU A 1 74 ? -0.475 2.099 -12.343 1.00 98.56 74 LEU A O 1
ATOM 603 N N . HIS A 1 75 ? 1.461 1.211 -13.068 1.00 98.69 75 HIS A N 1
ATOM 604 C CA . HIS A 1 75 ? 2.091 1.126 -11.751 1.00 98.69 75 HIS A CA 1
ATOM 605 C C . HIS A 1 75 ? 2.146 2.501 -11.074 1.00 98.69 75 HIS A C 1
ATOM 607 O O . HIS A 1 75 ? 1.602 2.694 -9.990 1.00 98.69 75 HIS A O 1
ATOM 613 N N . VAL A 1 76 ? 2.714 3.495 -11.760 1.00 98.31 76 VAL A N 1
ATOM 614 C CA . VAL A 1 76 ? 2.870 4.849 -11.212 1.00 98.31 76 VAL A CA 1
ATOM 615 C C . VAL A 1 76 ? 1.516 5.533 -11.003 1.00 98.31 76 VAL A C 1
ATOM 617 O O . VAL A 1 76 ? 1.282 6.106 -9.941 1.00 98.31 76 VAL A O 1
ATOM 620 N N . ILE A 1 77 ? 0.595 5.449 -11.970 1.00 98.50 77 ILE A N 1
ATOM 621 C CA . ILE A 1 77 ? -0.739 6.063 -11.858 1.00 98.50 77 ILE A CA 1
ATOM 622 C C . ILE A 1 77 ? -1.529 5.447 -10.700 1.00 98.50 77 ILE A C 1
ATOM 624 O O . ILE A 1 77 ? -2.148 6.180 -9.930 1.00 98.50 77 ILE A O 1
ATOM 628 N N . SER A 1 78 ? -1.508 4.120 -10.553 1.00 98.69 78 SER A N 1
ATOM 629 C CA . SER A 1 78 ? -2.218 3.438 -9.464 1.00 98.69 78 SER A CA 1
ATOM 630 C C . SER A 1 78 ? -1.611 3.753 -8.095 1.00 98.69 78 SER A C 1
ATOM 632 O O . SER A 1 78 ? -2.366 4.050 -7.169 1.00 98.69 78 SER A O 1
ATOM 634 N N . GLY A 1 79 ? -0.280 3.803 -7.977 1.00 98.50 79 GLY A N 1
ATOM 635 C CA . GLY A 1 79 ? 0.408 4.266 -6.769 1.00 98.50 79 GLY A CA 1
ATOM 636 C C . GLY A 1 79 ? 0.040 5.707 -6.395 1.00 98.50 79 GLY A C 1
ATOM 637 O O . GLY A 1 79 ? -0.353 5.971 -5.261 1.00 98.50 79 GLY A O 1
ATOM 638 N N . ILE A 1 80 ? 0.061 6.638 -7.354 1.00 98.56 80 ILE A N 1
ATOM 639 C CA . ILE A 1 80 ? -0.330 8.038 -7.115 1.00 98.56 80 ILE A CA 1
ATOM 640 C C . ILE A 1 80 ? -1.809 8.141 -6.723 1.00 98.56 80 ILE A C 1
ATOM 642 O O . ILE A 1 80 ? -2.138 8.839 -5.766 1.00 98.56 80 ILE A O 1
ATOM 646 N N . ALA A 1 81 ? -2.706 7.430 -7.413 1.00 98.56 81 ALA A N 1
ATOM 647 C CA . ALA A 1 81 ? -4.135 7.421 -7.099 1.00 98.56 81 ALA A CA 1
ATOM 648 C C . ALA A 1 81 ? -4.428 6.834 -5.708 1.00 98.56 81 ALA A C 1
ATOM 650 O O . ALA A 1 81 ? -5.356 7.275 -5.026 1.00 98.56 81 ALA A O 1
ATOM 651 N N . ALA A 1 82 ? -3.624 5.868 -5.255 1.00 98.75 82 ALA A N 1
ATOM 652 C CA . ALA A 1 82 ? -3.754 5.270 -3.935 1.00 98.75 82 ALA A CA 1
ATOM 653 C C . ALA A 1 82 ? -3.437 6.249 -2.789 1.00 98.75 82 ALA A C 1
ATOM 655 O O . ALA A 1 82 ? -3.965 6.059 -1.697 1.00 98.75 82 ALA A O 1
ATOM 656 N N . ILE A 1 83 ? -2.662 7.319 -3.012 1.00 98.56 83 ILE A N 1
ATOM 657 C CA . ILE A 1 83 ? -2.340 8.324 -1.979 1.00 98.56 83 ILE A CA 1
ATOM 658 C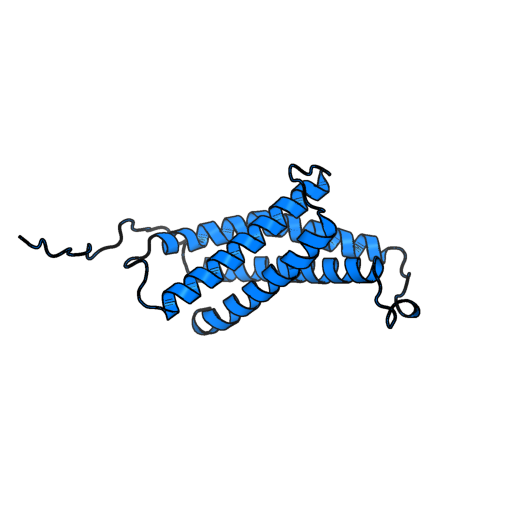 C . ILE A 1 83 ? -3.604 9.010 -1.431 1.00 98.56 83 ILE A C 1
ATOM 660 O O . ILE A 1 83 ? -3.893 8.848 -0.240 1.00 98.56 83 ILE A O 1
ATOM 664 N N . PRO A 1 84 ? -4.403 9.743 -2.235 1.00 98.38 84 PRO A N 1
ATOM 665 C CA . PRO A 1 84 ? -5.618 10.372 -1.729 1.00 98.38 84 PRO A CA 1
ATOM 666 C C . PRO A 1 84 ? -6.650 9.339 -1.261 1.00 98.38 84 PRO A C 1
ATOM 668 O O . PRO A 1 84 ? -7.365 9.597 -0.295 1.00 98.38 84 PRO A O 1
ATOM 671 N N . LEU A 1 85 ? -6.706 8.152 -1.879 1.00 98.50 85 LEU A N 1
ATOM 672 C CA . LEU A 1 85 ? -7.600 7.072 -1.451 1.00 98.50 85 LEU A CA 1
ATOM 673 C C . LEU A 1 85 ? -7.241 6.539 -0.058 1.00 98.50 85 LEU A C 1
ATOM 675 O O . LEU A 1 85 ? -8.136 6.334 0.763 1.00 98.50 85 LEU A O 1
ATOM 679 N N . LEU A 1 86 ? -5.953 6.345 0.236 1.00 98.38 86 LEU A N 1
ATOM 680 C CA . LEU A 1 86 ? -5.484 5.915 1.550 1.00 98.38 86 LEU A CA 1
ATOM 681 C C . LEU A 1 86 ? -5.785 6.986 2.595 1.00 98.38 86 LEU A C 1
ATOM 683 O O . LEU A 1 86 ? -6.347 6.666 3.639 1.00 98.38 86 LEU A O 1
ATOM 687 N N . LEU A 1 87 ? -5.490 8.255 2.304 1.00 98.06 87 LEU A N 1
ATOM 688 C CA . LEU A 1 87 ? -5.799 9.363 3.211 1.00 98.06 87 LEU A CA 1
ATOM 689 C C . LEU A 1 87 ? -7.306 9.473 3.480 1.00 98.06 87 LEU A C 1
ATOM 691 O O . LEU A 1 87 ? -7.712 9.578 4.636 1.00 98.06 87 LEU A O 1
ATOM 695 N N . ALA A 1 88 ? -8.145 9.362 2.446 1.00 96.94 88 ALA A N 1
ATOM 696 C CA . ALA A 1 88 ? -9.598 9.352 2.589 1.00 96.94 88 ALA A CA 1
ATOM 697 C C . ALA A 1 88 ? -10.091 8.140 3.393 1.00 96.94 88 ALA A C 1
ATOM 699 O O . ALA A 1 88 ? -10.969 8.276 4.244 1.00 96.94 88 ALA A O 1
ATOM 700 N N . LYS A 1 89 ? -9.507 6.953 3.179 1.00 96.31 89 LYS A N 1
ATOM 701 C CA . LYS A 1 89 ? -9.831 5.741 3.941 1.00 96.31 89 LYS A CA 1
ATOM 702 C C . LYS A 1 89 ? -9.466 5.903 5.413 1.00 96.31 89 LYS A C 1
ATOM 704 O O . LYS A 1 89 ? -10.295 5.593 6.265 1.00 96.31 89 LYS A O 1
ATOM 709 N N . LEU A 1 90 ? -8.260 6.391 5.707 1.00 95.81 90 LEU A N 1
ATOM 710 C CA . LEU A 1 90 ? -7.793 6.660 7.068 1.00 95.81 90 LEU A CA 1
ATOM 711 C C . LEU A 1 90 ? -8.672 7.708 7.743 1.00 95.81 90 LEU A C 1
ATOM 713 O O . LEU A 1 90 ? -9.081 7.511 8.883 1.00 95.81 90 LEU A O 1
ATOM 717 N N . TRP A 1 91 ? -9.051 8.760 7.020 1.00 94.81 91 TRP A N 1
ATOM 718 C CA . TRP A 1 91 ? -9.981 9.761 7.520 1.00 94.81 91 TRP A CA 1
ATOM 719 C C . TRP A 1 91 ? -11.381 9.179 7.784 1.00 94.81 91 TRP A C 1
ATOM 721 O O . TRP A 1 91 ? -11.988 9.445 8.816 1.00 94.81 91 TRP A O 1
ATOM 731 N N . ALA A 1 92 ? -11.899 8.310 6.918 1.00 92.88 92 ALA A N 1
ATOM 732 C CA . ALA A 1 92 ? -13.190 7.669 7.158 1.00 92.88 92 ALA A CA 1
ATOM 733 C C . ALA A 1 92 ? -13.174 6.813 8.439 1.00 92.88 92 ALA A C 1
ATOM 735 O O . ALA A 1 92 ? -14.164 6.781 9.166 1.00 92.88 92 ALA A O 1
ATOM 736 N N . VAL A 1 93 ? -12.051 6.152 8.750 1.00 92.75 93 VAL A N 1
ATOM 737 C CA . VAL A 1 93 ? -11.961 5.200 9.871 1.00 92.75 93 VAL A CA 1
ATOM 738 C C . VAL A 1 93 ? -11.281 5.735 11.134 1.00 92.75 93 VAL A C 1
ATOM 740 O O . VAL A 1 93 ? -11.334 5.042 12.152 1.00 92.75 93 VAL A O 1
ATOM 743 N N . TYR A 1 94 ? -10.687 6.936 11.129 1.00 90.25 94 TYR A N 1
ATOM 744 C CA . TYR A 1 94 ? -9.952 7.463 12.289 1.00 90.25 94 TYR A CA 1
ATOM 745 C C . TYR A 1 94 ? -10.775 7.513 13.590 1.00 90.25 94 TYR A C 1
ATOM 747 O O . TYR A 1 94 ? -10.182 7.274 14.643 1.00 90.25 94 TYR A O 1
ATOM 755 N N . PRO A 1 95 ? -12.115 7.712 13.590 1.00 89.50 95 PRO A N 1
ATOM 756 C CA . PRO A 1 95 ? -12.905 7.625 14.820 1.00 89.50 95 PRO A CA 1
ATOM 757 C C . PRO A 1 95 ? -12.753 6.294 15.564 1.00 89.50 95 PRO A C 1
ATOM 759 O O . PRO A 1 95 ? -12.824 6.255 16.791 1.00 89.50 95 PRO A O 1
ATOM 762 N N . ARG A 1 96 ? -12.474 5.195 14.846 1.00 86.69 96 ARG A N 1
ATOM 763 C CA . ARG A 1 96 ? -12.247 3.865 15.438 1.00 86.69 96 ARG A CA 1
ATOM 764 C C . ARG A 1 96 ? -10.959 3.790 16.271 1.00 86.69 96 ARG A C 1
ATOM 766 O O . ARG A 1 96 ? -10.789 2.845 17.047 1.00 86.69 96 ARG A O 1
ATOM 773 N N . LEU A 1 97 ? -10.058 4.768 16.145 1.00 85.00 97 LEU A N 1
ATOM 774 C CA . LEU A 1 97 ? -8.889 4.903 17.017 1.00 85.00 97 LEU A CA 1
ATOM 775 C C . LEU A 1 97 ? -9.290 5.282 18.447 1.00 85.00 97 LEU A C 1
ATOM 777 O O . LEU A 1 97 ? -8.637 4.830 19.381 1.00 85.00 97 LEU A O 1
ATOM 781 N N . PHE A 1 98 ? -10.395 6.015 18.605 1.00 86.31 98 PHE A N 1
ATOM 782 C CA . PHE A 1 98 ? -10.925 6.486 19.889 1.00 86.31 98 PHE A CA 1
ATOM 783 C C . PHE A 1 98 ? -12.010 5.570 20.475 1.00 86.31 98 PHE A C 1
ATOM 785 O O . PHE A 1 98 ? -12.677 5.932 21.443 1.00 86.31 98 PHE A O 1
ATOM 792 N N . ALA A 1 99 ? -12.207 4.382 19.892 1.00 86.62 99 ALA A N 1
ATOM 793 C CA . ALA A 1 99 ? -13.151 3.403 20.409 1.00 86.62 99 ALA A CA 1
ATOM 794 C C . ALA A 1 99 ? -12.762 2.963 21.830 1.00 86.62 99 ALA A C 1
ATOM 796 O O . ALA A 1 99 ? -11.597 2.668 22.104 1.00 86.62 99 ALA A O 1
ATOM 797 N N . TRP A 1 100 ? -13.757 2.876 22.713 1.00 83.38 100 TRP A N 1
ATOM 798 C CA . TRP A 1 100 ? -13.581 2.482 24.107 1.00 83.38 100 TRP A CA 1
ATOM 799 C C . TRP A 1 100 ? -14.393 1.211 24.435 1.00 83.38 100 TRP A C 1
ATOM 801 O O . TRP A 1 100 ? -15.482 1.026 23.877 1.00 83.38 100 TRP A O 1
ATOM 811 N N . PRO A 1 101 ? -13.879 0.299 25.283 1.00 87.81 101 PRO A N 1
ATOM 812 C CA . PRO A 1 101 ? -12.480 0.209 25.711 1.00 87.81 101 PRO A CA 1
ATOM 813 C C . PRO A 1 101 ? -11.544 -0.070 24.513 1.00 87.81 101 PRO A C 1
ATOM 815 O O . PRO A 1 101 ? -11.977 -0.680 23.529 1.00 87.81 101 PRO A O 1
ATOM 818 N N . PRO A 1 102 ? -10.268 0.359 24.572 1.00 85.56 102 PRO A N 1
ATOM 819 C CA . PRO A 1 102 ? -9.352 0.314 23.428 1.00 85.56 102 PRO A CA 1
ATOM 820 C C . PRO A 1 102 ? -9.006 -1.121 23.019 1.00 85.56 102 PRO A C 1
ATOM 822 O O . PRO A 1 102 ? -8.837 -1.418 21.835 1.00 85.56 102 PRO A O 1
ATOM 825 N N . LEU A 1 103 ? -8.949 -2.031 23.995 1.00 91.25 103 LEU A N 1
ATOM 826 C CA . LEU A 1 103 ? -8.770 -3.464 23.805 1.00 91.25 103 LEU A CA 1
ATOM 827 C C . LEU A 1 103 ? -9.884 -4.207 24.542 1.00 91.25 103 LEU A C 1
ATOM 829 O O . LEU A 1 103 ? -10.094 -3.999 25.732 1.00 91.25 103 LEU A O 1
ATOM 833 N N . ARG A 1 104 ? -10.602 -5.068 23.814 1.00 90.38 104 ARG A N 1
ATOM 834 C CA . ARG A 1 104 ? -11.726 -5.861 24.337 1.00 90.38 104 ARG A CA 1
ATOM 835 C C . ARG A 1 104 ? -11.345 -7.318 24.604 1.00 90.38 104 ARG A C 1
ATOM 837 O O . ARG A 1 104 ? -11.989 -7.981 25.404 1.00 90.38 104 ARG A O 1
ATOM 844 N N . SER A 1 105 ? -10.326 -7.823 23.909 1.00 93.94 105 SER A N 1
ATOM 845 C CA . SER A 1 105 ? -9.832 -9.200 23.997 1.00 93.94 105 SER A CA 1
ATOM 846 C C . SER A 1 105 ? -8.498 -9.340 23.252 1.00 93.94 105 SER A C 1
ATOM 848 O O . SER A 1 105 ? -8.112 -8.446 22.494 1.00 93.94 105 SER A O 1
ATOM 850 N N . VAL A 1 106 ? -7.823 -10.486 23.408 1.00 94.00 106 VAL A N 1
ATOM 851 C CA . VAL A 1 106 ? -6.620 -10.835 22.624 1.00 94.00 106 VAL A CA 1
ATOM 852 C C . VAL A 1 106 ? -6.926 -10.852 21.124 1.00 94.00 106 VAL A C 1
ATOM 854 O O . VAL A 1 106 ? -6.179 -10.276 20.340 1.00 94.00 106 VAL A O 1
ATOM 857 N N . ARG A 1 107 ? -8.067 -11.430 20.722 1.00 93.12 107 ARG A N 1
ATOM 858 C CA . ARG A 1 107 ? -8.535 -11.408 19.327 1.00 93.12 107 ARG A CA 1
ATOM 859 C C . ARG A 1 107 ? -8.636 -9.974 18.803 1.00 93.12 107 ARG A C 1
ATOM 861 O O . ARG A 1 107 ? -8.061 -9.669 17.768 1.00 93.12 107 ARG A O 1
ATOM 868 N N . HIS A 1 108 ? -9.295 -9.084 19.546 1.00 91.75 108 HIS A N 1
ATOM 869 C CA . HIS A 1 108 ? -9.425 -7.679 19.151 1.00 91.75 108 HIS A CA 1
ATOM 870 C C . HIS A 1 108 ? -8.065 -6.967 19.057 1.00 91.75 108 HIS A C 1
ATOM 872 O O . HIS A 1 108 ? -7.866 -6.129 18.180 1.00 91.75 108 HIS A O 1
ATOM 878 N N . ALA A 1 109 ? -7.113 -7.301 19.933 1.00 93.38 109 ALA A N 1
ATOM 879 C CA . ALA A 1 109 ? -5.754 -6.770 19.853 1.00 93.38 109 ALA A CA 1
ATOM 880 C C . ALA A 1 109 ? -5.044 -7.211 18.562 1.00 93.38 109 ALA A C 1
ATOM 882 O O . ALA A 1 109 ? -4.455 -6.374 17.881 1.00 93.38 109 ALA A O 1
ATOM 883 N N . LEU A 1 110 ? -5.159 -8.490 18.191 1.00 95.00 110 LEU A N 1
ATOM 884 C CA . LEU A 1 110 ? -4.594 -9.026 16.949 1.00 95.00 110 LEU A CA 1
ATOM 885 C C . LEU A 1 110 ? -5.236 -8.401 15.704 1.00 95.00 110 LEU A C 1
ATOM 887 O O . LEU A 1 110 ? -4.527 -8.072 14.758 1.00 95.00 110 LEU A O 1
ATOM 891 N N . GLU A 1 111 ? -6.550 -8.168 15.716 1.00 93.75 111 GLU A N 1
ATOM 892 C CA . GLU A 1 111 ? -7.239 -7.451 14.634 1.00 93.75 111 GLU A CA 1
ATOM 893 C C . GLU A 1 111 ? -6.727 -6.013 14.478 1.00 93.75 111 GLU A C 1
ATOM 895 O O . GLU A 1 111 ? -6.510 -5.537 13.366 1.00 93.75 111 GLU A O 1
ATOM 900 N N . ARG A 1 112 ? -6.506 -5.297 15.586 1.00 94.44 112 ARG A N 1
ATOM 901 C CA . ARG A 1 112 ? -5.934 -3.943 15.530 1.00 94.44 112 ARG A CA 1
ATOM 902 C C . ARG A 1 112 ? -4.482 -3.963 15.060 1.00 94.44 112 ARG A C 1
ATOM 904 O O . ARG A 1 112 ? -4.093 -3.085 14.296 1.00 94.44 112 ARG A O 1
ATOM 911 N N . ALA A 1 113 ? -3.701 -4.954 15.487 1.00 95.56 113 ALA A N 1
ATOM 912 C CA . ALA A 1 113 ? -2.318 -5.122 15.060 1.00 95.56 113 ALA A CA 1
ATOM 913 C C . ALA A 1 113 ? -2.218 -5.416 13.555 1.00 95.56 113 ALA A C 1
ATOM 915 O O . ALA A 1 113 ? -1.407 -4.795 12.874 1.00 95.56 113 ALA A O 1
ATOM 916 N N . SER A 1 114 ? -3.074 -6.286 13.008 1.00 96.56 114 SER A N 1
ATOM 917 C CA . SER A 1 114 ? -3.084 -6.569 11.566 1.00 96.56 114 SER A CA 1
ATOM 918 C C . SER A 1 114 ? -3.446 -5.331 10.740 1.00 96.56 114 SER A C 1
ATOM 920 O O . SER A 1 114 ? -2.807 -5.055 9.726 1.00 96.56 114 SER A O 1
ATOM 922 N N . VAL A 1 115 ? -4.401 -4.522 11.213 1.00 95.75 115 VAL A N 1
ATOM 923 C CA . VAL A 1 115 ? -4.721 -3.223 10.601 1.00 95.75 115 VAL A CA 1
ATOM 924 C C . VAL A 1 115 ? -3.534 -2.263 10.687 1.00 95.75 115 VAL A C 1
ATOM 926 O O . VAL A 1 115 ? -3.244 -1.581 9.709 1.00 95.75 115 VAL A O 1
ATOM 929 N N . ALA A 1 116 ? -2.827 -2.212 11.817 1.00 96.50 116 ALA A N 1
ATOM 930 C CA . ALA A 1 116 ? -1.652 -1.358 11.967 1.00 96.50 116 ALA A CA 1
ATOM 931 C C . ALA A 1 116 ? -0.537 -1.738 10.979 1.00 96.50 116 ALA A C 1
ATOM 933 O O . ALA A 1 116 ? 0.034 -0.850 10.353 1.00 96.50 116 ALA A O 1
ATOM 934 N N . VAL A 1 117 ? -0.283 -3.038 10.781 1.00 98.31 117 VAL A N 1
ATOM 935 C CA . VAL A 1 117 ? 0.666 -3.530 9.766 1.00 98.31 117 VAL A CA 1
ATOM 936 C C . VAL A 1 117 ? 0.229 -3.114 8.363 1.00 98.31 117 VAL A C 1
ATOM 938 O O . VAL A 1 117 ? 1.045 -2.583 7.616 1.00 98.31 117 VAL A O 1
ATOM 941 N N . LEU A 1 118 ? -1.053 -3.285 8.017 1.00 98.31 118 LEU A N 1
ATOM 942 C CA . LEU A 1 118 ? -1.584 -2.864 6.716 1.00 98.31 118 LEU A CA 1
ATOM 943 C C . LEU A 1 118 ? -1.390 -1.358 6.479 1.00 98.31 118 LEU A C 1
ATOM 945 O O . LEU A 1 118 ? -0.952 -0.950 5.406 1.00 98.31 118 LEU A O 1
ATOM 949 N N . VAL A 1 119 ? -1.706 -0.528 7.478 1.00 98.25 119 VAL A N 1
ATOM 950 C CA . VAL A 1 119 ? -1.547 0.929 7.382 1.00 98.25 119 VAL A CA 1
ATOM 951 C C . VAL A 1 119 ? -0.075 1.309 7.254 1.00 98.25 119 VAL A C 1
ATOM 953 O O . VAL A 1 119 ? 0.262 2.106 6.384 1.00 98.25 119 VAL A O 1
ATOM 956 N N . ALA A 1 120 ? 0.803 0.728 8.075 1.00 98.56 120 ALA A N 1
ATOM 957 C CA . ALA A 1 120 ? 2.234 1.005 8.031 1.00 98.56 120 ALA A CA 1
ATOM 958 C C . ALA A 1 120 ? 2.847 0.612 6.680 1.00 98.56 120 ALA A C 1
ATOM 960 O O . ALA A 1 120 ? 3.535 1.429 6.073 1.00 98.56 120 ALA A O 1
ATOM 961 N N . ALA A 1 121 ? 2.543 -0.589 6.177 1.00 98.69 121 ALA A N 1
ATOM 962 C CA . ALA A 1 121 ? 3.007 -1.050 4.872 1.00 98.69 121 ALA A CA 1
ATOM 963 C C . ALA A 1 121 ? 2.472 -0.160 3.740 1.00 98.69 121 ALA A C 1
ATOM 965 O O . ALA A 1 121 ? 3.239 0.265 2.885 1.00 98.69 121 ALA A O 1
ATOM 966 N N . GLY A 1 122 ? 1.183 0.197 3.768 1.00 98.62 122 GLY A N 1
ATOM 967 C CA . GLY A 1 122 ? 0.580 1.063 2.752 1.00 98.62 122 GLY A CA 1
ATOM 968 C C . GLY A 1 122 ? 1.194 2.463 2.727 1.00 98.62 122 GLY A C 1
ATOM 969 O O . GLY A 1 122 ? 1.528 2.969 1.661 1.00 98.62 122 GLY A O 1
ATOM 970 N N . VAL A 1 123 ? 1.392 3.085 3.893 1.00 98.69 123 VAL A N 1
ATOM 971 C CA . VAL A 1 123 ? 2.061 4.393 3.985 1.00 98.69 123 VAL A CA 1
ATOM 972 C C . VAL A 1 123 ? 3.513 4.295 3.522 1.00 98.69 123 VAL A C 1
ATOM 974 O O . VAL A 1 123 ? 3.961 5.162 2.776 1.00 98.69 123 VAL A O 1
ATOM 977 N N . PHE A 1 124 ? 4.236 3.249 3.925 1.00 98.56 124 PHE A N 1
ATOM 978 C CA . PHE A 1 124 ? 5.632 3.052 3.542 1.00 98.56 124 PHE A CA 1
ATOM 979 C C . PHE A 1 124 ? 5.796 2.880 2.028 1.00 98.56 124 PHE A C 1
ATOM 981 O O . PHE A 1 124 ? 6.618 3.570 1.424 1.00 98.56 124 PHE A O 1
ATOM 988 N N . GLU A 1 125 ? 5.003 2.005 1.407 1.00 98.69 125 GLU A N 1
ATOM 989 C CA . GLU A 1 125 ? 5.027 1.766 -0.039 1.00 98.69 125 GLU A CA 1
ATOM 990 C C . GLU A 1 125 ? 4.726 3.059 -0.801 1.00 98.69 125 GLU A C 1
ATOM 992 O O . GLU A 1 125 ? 5.496 3.470 -1.664 1.00 98.69 125 GLU A O 1
ATOM 997 N N . LEU A 1 126 ? 3.662 3.775 -0.432 1.00 98.62 126 LEU A N 1
ATOM 998 C CA . LEU A 1 126 ? 3.303 5.013 -1.124 1.00 98.62 126 LEU A 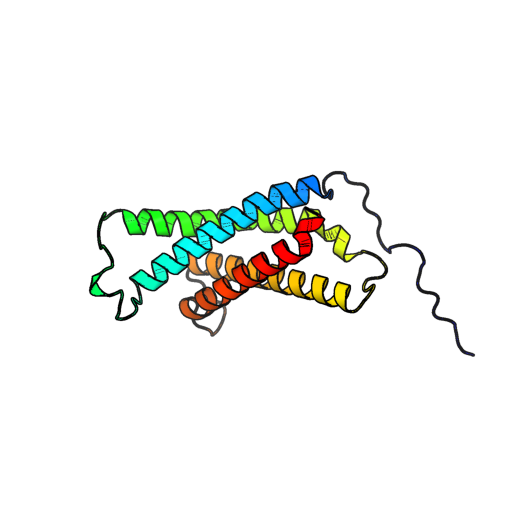CA 1
ATOM 999 C C . LEU A 1 126 ? 4.337 6.122 -0.930 1.00 98.62 126 LEU A C 1
ATOM 1001 O O . LEU A 1 126 ? 4.652 6.831 -1.882 1.00 98.62 126 LEU A O 1
ATOM 1005 N N . PHE A 1 127 ? 4.886 6.265 0.275 1.00 98.38 127 PHE A N 1
ATOM 1006 C CA . PHE A 1 127 ? 5.920 7.256 0.555 1.00 98.38 127 PHE A CA 1
ATOM 1007 C C . PHE A 1 127 ? 7.201 6.961 -0.229 1.00 98.38 127 PHE A C 1
ATOM 1009 O O . PHE A 1 127 ? 7.686 7.819 -0.964 1.00 98.38 127 PHE A O 1
ATOM 1016 N N . THR A 1 128 ? 7.729 5.741 -0.119 1.00 98.31 128 THR A N 1
ATOM 1017 C CA . THR A 1 128 ? 8.967 5.358 -0.812 1.00 98.31 128 THR A CA 1
ATOM 1018 C C . THR A 1 128 ? 8.793 5.366 -2.328 1.00 98.31 128 THR A C 1
ATOM 1020 O O . THR A 1 128 ? 9.658 5.885 -3.031 1.00 98.31 128 THR A O 1
ATOM 1023 N N . GLY A 1 129 ? 7.662 4.868 -2.835 1.00 98.06 129 GLY A N 1
ATOM 1024 C CA . GLY A 1 129 ? 7.332 4.874 -4.258 1.00 98.06 129 GLY A CA 1
ATOM 1025 C C . GLY A 1 129 ? 7.208 6.288 -4.824 1.00 98.06 129 GLY A C 1
ATOM 1026 O O . GLY A 1 129 ? 7.779 6.576 -5.875 1.00 98.06 129 GLY A O 1
ATOM 1027 N N . LEU A 1 130 ? 6.539 7.198 -4.106 1.00 98.12 130 LEU A N 1
ATOM 1028 C CA . LEU A 1 130 ? 6.449 8.607 -4.494 1.00 98.12 130 LEU A CA 1
ATOM 1029 C C . LEU A 1 130 ? 7.838 9.250 -4.557 1.00 98.12 130 LEU A C 1
ATOM 1031 O O . LEU A 1 130 ? 8.183 9.875 -5.556 1.00 98.12 130 LEU A O 1
ATOM 1035 N N . LEU A 1 131 ? 8.656 9.072 -3.522 1.00 98.12 131 LEU A N 1
ATOM 1036 C CA . LEU A 1 131 ? 9.998 9.651 -3.457 1.00 98.12 131 LEU A CA 1
ATOM 1037 C C . LEU A 1 131 ? 10.943 9.092 -4.531 1.00 98.12 131 LEU A C 1
ATOM 1039 O O . LEU A 1 131 ? 11.743 9.840 -5.096 1.00 98.12 131 LEU A O 1
ATOM 1043 N N . ASN A 1 132 ? 10.779 7.821 -4.903 1.00 97.62 132 ASN A N 1
ATOM 1044 C CA . ASN A 1 132 ? 11.483 7.211 -6.027 1.00 97.62 132 ASN A CA 1
ATOM 1045 C C . ASN A 1 132 ? 11.163 7.904 -7.368 1.00 97.62 132 ASN A C 1
ATOM 1047 O O . ASN A 1 132 ? 12.055 8.035 -8.203 1.00 97.62 132 ASN A O 1
ATOM 1051 N N . THR A 1 133 ? 9.943 8.430 -7.569 1.00 96.38 133 THR A N 1
ATOM 1052 C CA . THR A 1 133 ? 9.625 9.217 -8.786 1.00 96.38 133 THR A CA 1
ATOM 1053 C C . THR A 1 133 ? 10.417 10.523 -8.884 1.00 96.38 133 THR A C 1
ATOM 1055 O O . THR A 1 133 ? 10.683 10.997 -9.986 1.00 96.38 133 THR A O 1
ATOM 1058 N N . PHE A 1 134 ? 10.853 11.062 -7.742 1.00 96.56 134 PHE A N 1
ATOM 1059 C CA . PHE A 1 134 ? 11.732 12.229 -7.645 1.00 96.56 134 PHE A CA 1
ATOM 1060 C C . PHE A 1 134 ? 13.213 11.859 -7.498 1.00 96.56 134 PHE A C 1
ATOM 1062 O O . PHE A 1 134 ? 14.047 12.747 -7.350 1.00 96.56 134 PHE A O 1
ATOM 1069 N N . GLN A 1 135 ? 13.545 10.562 -7.502 1.00 96.06 135 GLN A N 1
ATOM 1070 C CA . GLN A 1 135 ? 14.892 10.040 -7.251 1.00 96.06 135 GLN A CA 1
ATOM 1071 C C . GLN A 1 135 ? 15.517 10.553 -5.940 1.00 96.06 135 GLN A C 1
ATOM 1073 O O . GLN A 1 135 ? 16.738 10.672 -5.826 1.00 96.06 135 GLN A O 1
ATOM 1078 N N . TRP A 1 136 ? 14.685 10.848 -4.939 1.00 97.94 136 TRP A N 1
ATOM 1079 C CA . TRP A 1 136 ? 15.134 11.334 -3.640 1.00 97.94 136 TRP A CA 1
ATOM 1080 C C . TRP A 1 136 ? 15.034 10.226 -2.591 1.00 97.94 136 TRP A C 1
ATOM 1082 O O . TRP A 1 136 ? 13.945 9.748 -2.290 1.00 97.94 136 TRP A O 1
ATOM 1092 N N . TYR A 1 137 ? 16.171 9.833 -2.014 1.00 97.06 137 TYR A N 1
ATOM 1093 C CA . TYR A 1 137 ? 16.275 8.707 -1.079 1.00 97.06 137 TYR A CA 1
ATOM 1094 C C . TYR A 1 137 ? 16.853 9.180 0.265 1.00 97.06 137 TYR A C 1
ATOM 1096 O O . TYR A 1 137 ? 18.047 9.019 0.513 1.00 97.06 137 TYR A O 1
ATOM 1104 N N . PRO A 1 138 ? 16.048 9.793 1.155 1.00 96.19 138 PRO A N 1
ATOM 1105 C CA . PRO A 1 138 ? 16.473 10.217 2.493 1.00 96.19 138 PRO A CA 1
ATOM 1106 C C . PRO A 1 138 ? 16.640 9.034 3.471 1.00 96.19 138 PRO A C 1
ATOM 1108 O O . PRO A 1 138 ? 16.259 9.113 4.637 1.00 96.19 138 PRO A O 1
ATOM 1111 N N . TRP A 1 139 ? 17.172 7.907 2.997 1.00 96.31 139 TRP A N 1
ATOM 1112 C CA . TRP A 1 139 ? 17.373 6.676 3.756 1.00 96.31 139 TRP A CA 1
ATOM 1113 C C . TRP A 1 139 ? 18.598 5.902 3.241 1.00 96.31 139 TRP A C 1
ATOM 1115 O O . TRP A 1 139 ? 19.010 6.097 2.100 1.00 96.31 139 TRP A O 1
ATOM 1125 N N . PRO A 1 140 ? 19.179 4.995 4.050 1.00 96.50 140 PRO A N 1
ATOM 1126 C CA . PRO A 1 140 ? 20.404 4.281 3.680 1.00 96.50 140 PRO A CA 1
ATOM 1127 C C . PRO A 1 140 ? 20.179 2.951 2.935 1.00 96.50 140 PRO A C 1
ATOM 1129 O O . PRO A 1 140 ? 21.144 2.319 2.517 1.00 96.50 140 PRO A O 1
ATOM 1132 N N . PHE A 1 141 ? 18.936 2.473 2.806 1.00 97.00 141 PHE A N 1
ATOM 1133 C CA . PHE A 1 141 ? 18.627 1.183 2.174 1.00 97.00 141 PHE A CA 1
ATOM 1134 C C . PHE A 1 141 ? 18.345 1.291 0.665 1.00 97.00 141 PHE A C 1
ATOM 1136 O O . PHE A 1 141 ? 17.923 2.328 0.158 1.00 97.00 141 PHE A O 1
ATOM 1143 N N . SER A 1 142 ? 18.518 0.184 -0.063 1.00 96.19 142 SER A N 1
ATOM 1144 C CA . SER A 1 142 ? 18.184 0.126 -1.491 1.00 96.19 142 SER A CA 1
ATOM 1145 C C . SER A 1 142 ? 16.670 0.078 -1.703 1.00 96.19 142 SER A C 1
ATOM 1147 O O . SER A 1 142 ? 15.990 -0.783 -1.143 1.00 96.19 142 SER A O 1
ATOM 1149 N N . PHE A 1 143 ? 16.147 0.991 -2.524 1.00 96.94 143 PHE A N 1
ATOM 1150 C CA . PHE A 1 143 ? 14.713 1.110 -2.795 1.00 96.94 143 PHE A CA 1
ATOM 1151 C C . PHE A 1 143 ? 14.123 -0.171 -3.397 1.00 96.94 143 PHE A C 1
ATOM 1153 O O . PHE A 1 143 ? 13.202 -0.734 -2.817 1.00 96.94 143 PHE A O 1
ATOM 1160 N N . VAL A 1 144 ? 14.670 -0.660 -4.516 1.00 95.75 144 VAL A N 1
ATOM 1161 C CA . VAL A 1 144 ? 14.086 -1.771 -5.294 1.00 95.75 144 VAL A CA 1
ATOM 1162 C C . VAL A 1 144 ? 13.824 -3.034 -4.455 1.00 95.75 144 VAL A C 1
ATOM 1164 O O . VAL A 1 144 ? 12.676 -3.478 -4.428 1.00 95.75 144 VAL A O 1
ATOM 1167 N N . PRO A 1 145 ? 14.810 -3.626 -3.747 1.00 96.88 145 PRO A N 1
ATOM 1168 C CA . PRO A 1 145 ? 14.572 -4.849 -2.982 1.00 96.88 145 PRO A CA 1
ATOM 1169 C C . PRO A 1 145 ? 13.651 -4.625 -1.777 1.00 96.88 145 PRO A C 1
ATOM 1171 O O . PRO A 1 145 ? 12.837 -5.494 -1.472 1.00 96.88 145 PRO A O 1
ATOM 1174 N N . VAL A 1 146 ? 13.746 -3.471 -1.105 1.00 98.12 146 VAL A N 1
ATOM 1175 C CA . VAL A 1 146 ? 12.916 -3.173 0.073 1.00 98.12 146 VAL A CA 1
ATOM 1176 C C . VAL A 1 146 ? 11.463 -2.939 -0.329 1.00 98.12 146 VAL A C 1
ATOM 1178 O O . VAL A 1 146 ? 10.574 -3.546 0.258 1.00 98.12 146 VAL A O 1
ATOM 1181 N N . HIS A 1 147 ? 11.229 -2.116 -1.349 1.00 98.31 147 HIS A N 1
ATOM 1182 C CA . HIS A 1 147 ? 9.900 -1.832 -1.885 1.00 98.31 147 HIS A CA 1
ATOM 1183 C C . HIS A 1 147 ? 9.261 -3.104 -2.462 1.00 98.31 147 HIS A C 1
ATOM 1185 O O . HIS A 1 147 ? 8.118 -3.429 -2.168 1.00 98.31 147 HIS A O 1
ATOM 1191 N N . PHE A 1 148 ? 10.027 -3.929 -3.187 1.00 98.19 148 PHE A N 1
ATOM 1192 C CA . PHE A 1 148 ? 9.522 -5.221 -3.653 1.00 98.19 148 PHE A CA 1
ATOM 1193 C C . PHE A 1 148 ? 9.111 -6.134 -2.488 1.00 98.19 148 PHE A C 1
ATOM 1195 O O . PHE A 1 148 ? 7.995 -6.653 -2.487 1.00 98.19 148 PHE A O 1
ATOM 1202 N N . ALA A 1 149 ? 9.961 -6.306 -1.472 1.00 98.19 149 ALA A N 1
ATOM 1203 C CA . ALA A 1 149 ? 9.643 -7.147 -0.318 1.00 98.19 149 ALA A CA 1
ATOM 1204 C C . ALA A 1 149 ? 8.429 -6.629 0.476 1.00 98.19 149 ALA A C 1
ATOM 1206 O O . ALA A 1 149 ? 7.560 -7.412 0.868 1.00 98.19 149 ALA A O 1
ATOM 1207 N N . LEU A 1 150 ? 8.339 -5.315 0.692 1.00 98.50 150 LEU A N 1
ATOM 1208 C CA . LEU A 1 150 ? 7.240 -4.708 1.442 1.00 98.50 150 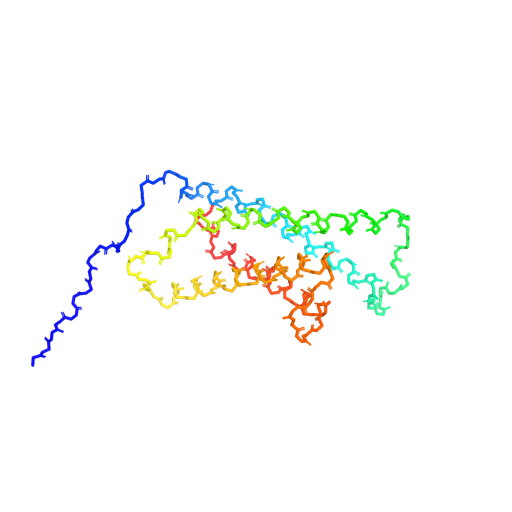LEU A CA 1
ATOM 1209 C C . LEU A 1 150 ? 5.933 -4.673 0.644 1.00 98.50 150 LEU A C 1
ATOM 1211 O O . LEU A 1 150 ? 4.868 -4.749 1.256 1.00 98.50 150 LEU A O 1
ATOM 1215 N N . SER A 1 151 ? 5.979 -4.698 -0.689 1.00 98.62 151 SER A N 1
ATOM 1216 C CA . SER A 1 151 ? 4.780 -4.874 -1.515 1.00 98.62 151 SER A CA 1
ATOM 1217 C C . SER A 1 151 ? 4.070 -6.213 -1.238 1.00 98.62 151 SER A C 1
ATOM 1219 O O . SER A 1 151 ? 2.841 -6.261 -1.133 1.00 98.62 151 SER A O 1
ATOM 1221 N N . TRP A 1 152 ? 4.825 -7.297 -1.000 1.00 98.62 152 TRP A N 1
ATOM 1222 C CA . TRP A 1 152 ? 4.267 -8.588 -0.573 1.00 98.62 152 TRP A CA 1
ATOM 1223 C C . TRP A 1 152 ? 3.678 -8.520 0.836 1.00 98.62 152 TRP A C 1
ATOM 1225 O O . TRP A 1 152 ? 2.613 -9.090 1.082 1.00 98.62 152 TRP A O 1
ATOM 1235 N N . LEU A 1 153 ? 4.330 -7.795 1.752 1.00 98.62 153 LEU A N 1
ATOM 1236 C CA . LEU A 1 153 ? 3.801 -7.553 3.096 1.00 98.62 153 LEU A CA 1
ATOM 1237 C C . LEU A 1 153 ? 2.480 -6.772 3.041 1.00 98.62 153 LEU A C 1
ATOM 1239 O O . LEU A 1 153 ? 1.530 -7.139 3.732 1.00 98.62 153 LEU A O 1
ATOM 1243 N N . LEU A 1 154 ? 2.396 -5.738 2.198 1.00 98.69 154 LEU A N 1
ATOM 1244 C CA . LEU A 1 154 ? 1.190 -4.940 1.982 1.00 98.69 154 LEU A CA 1
ATOM 1245 C C . LEU A 1 154 ? 0.033 -5.807 1.471 1.00 98.69 154 LEU A C 1
ATOM 1247 O O . LEU A 1 154 ? -1.045 -5.799 2.067 1.00 98.69 154 LEU A O 1
ATOM 1251 N N . ILE A 1 155 ? 0.246 -6.584 0.405 1.00 98.62 155 ILE A N 1
ATOM 1252 C CA . ILE A 1 155 ? -0.804 -7.451 -0.147 1.00 98.62 155 ILE A CA 1
ATOM 1253 C C . ILE A 1 155 ? -1.185 -8.569 0.826 1.00 98.62 155 ILE A C 1
ATOM 1255 O O . ILE A 1 155 ? -2.373 -8.830 1.011 1.00 98.62 155 ILE A O 1
ATOM 1259 N N . GLY A 1 156 ? -0.220 -9.183 1.513 1.00 98.50 156 GLY A N 1
ATOM 1260 C CA . GLY A 1 156 ? -0.497 -10.173 2.554 1.00 98.50 156 GLY A CA 1
ATOM 1261 C C . GLY A 1 156 ? -1.351 -9.596 3.688 1.00 98.50 156 GLY A C 1
ATOM 1262 O O . GLY A 1 156 ? -2.365 -10.183 4.069 1.00 98.50 156 GLY A O 1
ATOM 1263 N N . ALA A 1 157 ? -1.004 -8.403 4.180 1.00 98.38 157 ALA A N 1
ATOM 1264 C CA . ALA A 1 157 ? -1.774 -7.705 5.206 1.00 98.38 157 ALA A CA 1
ATOM 1265 C C . ALA A 1 157 ? -3.175 -7.307 4.713 1.00 98.38 157 ALA A C 1
ATOM 1267 O O . ALA A 1 157 ? -4.141 -7.407 5.472 1.00 98.38 157 ALA A O 1
ATOM 1268 N N . LEU A 1 158 ? -3.313 -6.911 3.443 1.00 97.94 158 LEU A N 1
ATOM 1269 C CA . LEU A 1 158 ? -4.606 -6.610 2.827 1.00 97.94 158 LEU A CA 1
ATOM 1270 C C . LEU A 1 158 ? -5.491 -7.858 2.765 1.00 97.94 158 LEU A C 1
ATOM 1272 O O . LEU A 1 158 ? -6.659 -7.793 3.139 1.00 97.94 158 LEU A O 1
ATOM 1276 N N . MET A 1 159 ? -4.939 -9.002 2.361 1.00 97.88 159 MET A N 1
ATOM 1277 C CA . MET A 1 159 ? -5.665 -10.274 2.323 1.00 97.88 159 MET A CA 1
ATOM 1278 C C . MET A 1 159 ? -6.126 -10.708 3.717 1.00 97.88 159 MET A C 1
ATOM 1280 O O . MET A 1 159 ? -7.291 -11.064 3.891 1.00 97.88 159 MET A O 1
ATOM 1284 N N . VAL A 1 160 ? -5.256 -10.611 4.729 1.00 97.12 160 VAL A N 1
ATOM 1285 C CA . VAL A 1 160 ? -5.627 -10.875 6.131 1.00 97.12 160 VAL A CA 1
ATOM 1286 C C . VAL A 1 160 ? -6.727 -9.919 6.590 1.00 97.12 160 VAL A C 1
ATOM 1288 O O . VAL A 1 160 ? -7.700 -10.352 7.203 1.00 97.12 160 VAL A O 1
ATOM 1291 N N . HIS A 1 161 ? -6.610 -8.629 6.272 1.00 95.62 161 HIS A N 1
ATOM 1292 C CA . HIS A 1 161 ? -7.623 -7.634 6.611 1.00 95.62 161 HIS A CA 1
ATOM 1293 C C . HIS A 1 161 ? -8.986 -7.979 6.003 1.00 95.62 161 HIS A C 1
ATOM 1295 O O . HIS A 1 161 ? -9.986 -7.972 6.720 1.00 95.62 161 HIS A O 1
ATOM 1301 N N . LEU A 1 162 ? -9.023 -8.320 4.713 1.00 95.00 162 LEU A N 1
ATOM 1302 C CA . LEU A 1 162 ? -10.245 -8.724 4.023 1.00 95.00 162 LEU A CA 1
ATOM 1303 C C . LEU A 1 162 ? -10.835 -9.999 4.628 1.00 95.00 162 LEU A C 1
ATOM 1305 O O . LEU A 1 162 ? -12.028 -10.026 4.896 1.00 95.00 162 LEU A O 1
ATOM 1309 N N . ALA A 1 163 ? -10.019 -11.018 4.911 1.00 94.06 163 ALA A N 1
ATOM 1310 C CA . ALA A 1 163 ? -10.485 -12.268 5.514 1.00 94.06 163 ALA A CA 1
ATOM 1311 C C . ALA A 1 163 ? -11.092 -12.055 6.910 1.00 94.06 163 ALA A C 1
ATOM 1313 O O . ALA A 1 163 ? -12.148 -12.598 7.225 1.00 94.06 163 ALA A O 1
ATOM 1314 N N . VAL A 1 164 ? -10.449 -11.228 7.738 1.00 91.81 164 VAL A N 1
ATOM 1315 C CA . VAL A 1 164 ? -10.925 -10.898 9.089 1.00 91.81 164 VAL A CA 1
ATOM 1316 C C . VAL A 1 164 ? -12.201 -10.060 9.043 1.00 91.81 164 VAL A C 1
ATOM 1318 O O . VAL A 1 164 ? -13.094 -10.261 9.862 1.00 91.81 164 VAL A O 1
ATOM 1321 N N . LYS A 1 165 ? -12.289 -9.106 8.110 1.00 88.31 165 LYS A N 1
ATOM 1322 C CA . LYS A 1 165 ? -13.397 -8.149 8.043 1.00 88.31 165 LYS A CA 1
ATOM 1323 C C . LYS A 1 165 ? -14.525 -8.546 7.108 1.00 88.31 165 LYS A C 1
ATOM 1325 O O . LYS A 1 165 ? -15.554 -7.890 7.150 1.00 88.31 165 LYS A O 1
ATOM 1330 N N . TRP A 1 166 ? -14.394 -9.630 6.349 1.00 85.38 166 TRP A N 1
ATOM 1331 C CA . TRP A 1 166 ? -15.424 -10.129 5.436 1.00 85.38 166 TRP A CA 1
ATOM 1332 C C . TRP A 1 166 ? -16.852 -10.151 6.018 1.00 85.38 166 TRP A C 1
ATOM 1334 O O . TRP A 1 166 ? -17.758 -9.706 5.322 1.00 85.38 166 TRP A O 1
ATOM 1344 N N . PRO A 1 167 ? -17.097 -10.569 7.281 1.00 81.75 167 PRO A N 1
ATOM 1345 C CA . PRO A 1 167 ? -18.452 -10.572 7.846 1.00 81.75 167 PRO A CA 1
ATOM 1346 C C . PRO A 1 167 ? -19.040 -9.174 8.112 1.00 81.75 167 PRO A C 1
ATOM 1348 O O . PRO A 1 167 ? -20.232 -9.049 8.373 1.00 81.75 167 PRO A O 1
ATOM 1351 N N . GLU A 1 168 ? -18.203 -8.135 8.116 1.00 76.88 168 GLU A N 1
ATOM 1352 C CA . GLU A 1 168 ? -18.543 -6.754 8.480 1.00 76.88 168 GLU A CA 1
ATOM 1353 C C . GLU A 1 168 ? -18.622 -5.804 7.265 1.00 76.88 168 GLU A C 1
ATOM 1355 O O . GLU A 1 168 ? -18.977 -4.635 7.449 1.00 76.88 168 GLU A O 1
ATOM 1360 N N . ILE A 1 169 ? -18.234 -6.254 6.059 1.00 67.44 169 ILE A N 1
ATOM 1361 C CA . ILE A 1 169 ? -18.060 -5.422 4.847 1.00 67.44 169 ILE A CA 1
ATOM 1362 C C . ILE A 1 169 ? -19.168 -5.664 3.819 1.00 67.44 169 ILE A C 1
ATOM 1364 O O . ILE A 1 169 ? -19.513 -6.837 3.577 1.00 67.44 169 ILE A O 1
#

Sequence (169 aa):
MRFPLRLPADPPVTFKARLHDARTATAVGRWLGLAFAVCFATGVLSHFFQHPPDWLADRLPSRPYWGYRFTQGLHVISGIAAIPLLLAKLWAVYPRLFAWPPLRSVRHALERASVAVLVAAGVFELFTGLLNTFQWYPWPFSFVPVHFALSWLLIGALMVHLAVKWPEI

Foldseek 3Di:
DDDPPPDDPDFPDDDDDPLLDPVNLVVLVVLLLVLLVLLLVLLVVVCCVVPPDPVCVVPDDCDDVCVNVVSVVSNLVSLVVNVVSLVSNCVSNVVLCRDPPNDDDPVSVVLVVLVVQLNVLSCVLSVLSVVVVVVHDPDDDDSSVVSNVSSVSNVVSVVVNCVVCVVPD

Secondary structure (DSSP, 8-state):
--------SS-S-----GGGSHHHHHHHHHHHHHHHHHHHHHHHHHHHHHS--TTTGGG----STTHHHHHHHHHHHHHHHHHHHHHHHHHHHGGGGG-SSS--SHHHHHHHHHHHHHHHHHHHHHHHHHHHHTT---SSS-HHHHHHHHHHHHHHHHHHHHHHHGGG-

Radius of gyration: 20.21 Å; chains: 1; bounding box: 43×34×78 Å

pLDDT: mean 91.68, std 9.9, range [52.03, 98.81]